Protein AF-A0AAU5HCC5-F1 (afdb_monomer_lite)

Secondary structure (DSSP, 8-state):
-----S-PPPPPPPTTHHHHHHHHHHTSTTHHHHHHHHHHHHHHHHHHHHHHS--HHHHHHHHHHHHHHHHHHHHHHHHHTT--TT-PPPHHHHH----

Structure (mmCIF, N/CA/C/O backbone):
data_AF-A0AAU5HCC5-F1
#
_entry.id   AF-A0AAU5HCC5-F1
#
loop_
_atom_site.group_PDB
_atom_site.id
_atom_site.type_symbol
_atom_site.label_atom_id
_atom_site.label_alt_id
_atom_site.label_comp_id
_atom_site.label_asym_id
_atom_site.label_entity_id
_atom_site.label_seq_id
_atom_site.pdbx_PDB_ins_code
_atom_site.Cartn_x
_atom_site.Cartn_y
_atom_site.Cartn_z
_atom_site.occupancy
_atom_site.B_iso_or_equiv
_atom_site.auth_seq_id
_atom_site.auth_comp_id
_atom_site.auth_asym_id
_atom_site.auth_atom_id
_atom_site.pdbx_PDB_model_num
ATOM 1 N N . MET A 1 1 ? -4.969 41.575 -0.046 1.00 44.53 1 MET A N 1
ATOM 2 C CA . MET A 1 1 ? -3.990 40.605 0.483 1.00 44.53 1 MET A CA 1
ATOM 3 C C . MET A 1 1 ? -4.772 39.455 1.102 1.00 44.53 1 MET A C 1
ATOM 5 O O . MET A 1 1 ? -5.201 39.564 2.241 1.00 44.53 1 MET A O 1
ATOM 9 N N . THR A 1 2 ? -5.099 38.429 0.317 1.00 59.28 2 THR A N 1
ATOM 10 C CA . THR A 1 2 ? -5.879 37.266 0.770 1.00 59.28 2 THR A CA 1
ATOM 11 C C . THR A 1 2 ? -4.921 36.178 1.235 1.00 59.28 2 THR A C 1
ATOM 13 O O . THR A 1 2 ? -4.198 35.610 0.420 1.00 59.28 2 THR A O 1
ATOM 16 N N . ALA A 1 3 ? -4.890 35.920 2.542 1.00 61.81 3 ALA A N 1
ATOM 17 C CA . ALA A 1 3 ? -4.185 34.782 3.117 1.00 61.81 3 ALA A CA 1
ATOM 18 C C . ALA A 1 3 ? -4.953 33.505 2.751 1.00 61.81 3 ALA A C 1
ATOM 20 O O . ALA A 1 3 ? -6.067 33.286 3.223 1.00 61.81 3 ALA A O 1
ATOM 21 N N . GLN A 1 4 ? -4.389 32.694 1.861 1.00 65.31 4 GLN A N 1
ATOM 22 C CA . GLN A 1 4 ? -4.892 31.348 1.608 1.00 65.31 4 GLN A CA 1
ATOM 23 C C . GLN A 1 4 ? -4.508 30.472 2.812 1.00 65.31 4 GLN A C 1
ATOM 25 O O . GLN A 1 4 ? -3.353 30.545 3.240 1.00 65.31 4 GLN A O 1
ATOM 30 N N . PRO A 1 5 ? -5.429 29.682 3.394 1.00 63.91 5 PRO A N 1
ATOM 31 C CA . PRO A 1 5 ? -5.075 28.769 4.473 1.00 63.91 5 PRO A CA 1
ATOM 32 C C . PRO A 1 5 ? -4.051 27.766 3.933 1.00 63.91 5 PRO A C 1
ATOM 34 O O . PRO A 1 5 ? -4.345 27.038 2.986 1.00 63.91 5 PRO A O 1
ATOM 37 N N . LEU A 1 6 ? -2.843 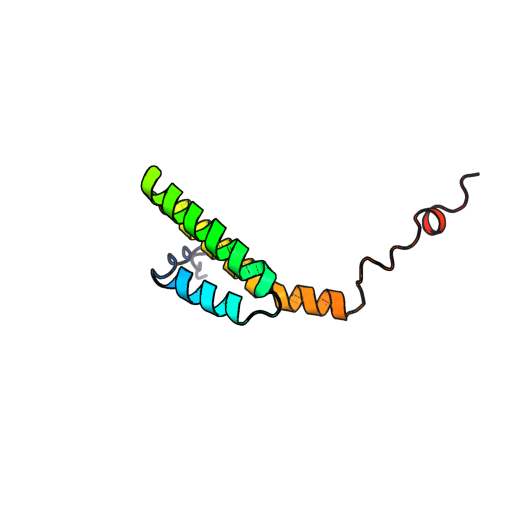27.778 4.499 1.00 65.88 6 LEU A N 1
ATOM 38 C CA . LEU A 1 6 ? -1.694 27.037 3.971 1.00 65.88 6 LEU A CA 1
ATOM 39 C C . LEU A 1 6 ? -1.730 25.524 4.241 1.00 65.88 6 LEU A C 1
ATOM 41 O O . LEU A 1 6 ? -0.866 24.812 3.753 1.00 65.88 6 LEU A O 1
ATOM 45 N N . ASP A 1 7 ? -2.721 25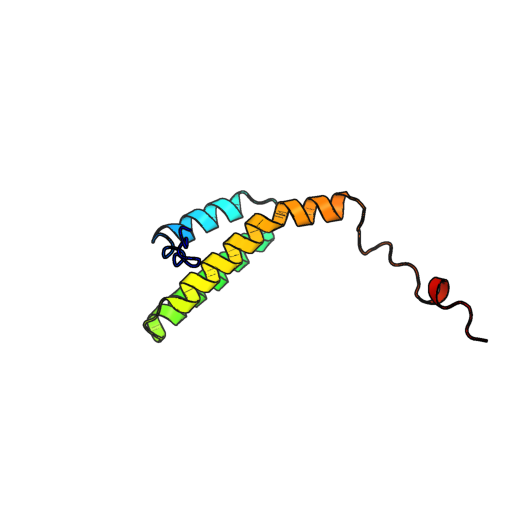.022 4.972 1.00 63.31 7 ASP A N 1
ATOM 46 C CA . ASP A 1 7 ? -2.806 23.613 5.349 1.00 63.31 7 ASP A CA 1
ATOM 47 C C . ASP A 1 7 ? -4.276 23.203 5.389 1.00 63.31 7 ASP A C 1
ATOM 49 O O . ASP A 1 7 ? -4.965 23.328 6.403 1.00 63.31 7 ASP A O 1
ATOM 53 N N . SER A 1 8 ? -4.802 22.764 4.247 1.00 64.19 8 SER A N 1
ATOM 54 C CA . SER A 1 8 ? -6.008 21.939 4.285 1.00 64.19 8 SER A CA 1
ATOM 55 C C . SER A 1 8 ? -5.552 20.525 4.632 1.00 64.19 8 SER A C 1
ATOM 57 O O . SER A 1 8 ? -4.766 19.966 3.864 1.00 64.19 8 SER A O 1
ATOM 59 N N . PRO A 1 9 ? -5.991 19.943 5.763 1.00 67.31 9 PRO A N 1
ATOM 60 C CA . PRO A 1 9 ? -5.583 18.596 6.128 1.00 67.31 9 PRO A CA 1
ATOM 61 C C . PRO A 1 9 ? -5.974 17.634 5.009 1.00 67.31 9 PRO A C 1
ATOM 63 O O . PRO A 1 9 ? -7.104 17.674 4.511 1.00 67.31 9 PRO A O 1
ATOM 66 N N . THR A 1 10 ? -5.033 16.781 4.603 1.00 72.62 10 THR A N 1
ATOM 67 C CA . THR A 1 10 ? -5.292 15.750 3.599 1.00 72.62 10 THR A CA 1
ATOM 68 C C . THR A 1 10 ? -6.493 14.922 4.055 1.00 72.62 10 THR A C 1
ATOM 70 O O . THR A 1 10 ? -6.492 14.439 5.193 1.00 72.62 10 THR A O 1
ATOM 73 N N . PRO A 1 11 ? -7.532 14.764 3.215 1.00 76.12 11 PRO A N 1
ATOM 74 C CA . PRO A 1 11 ? -8.698 13.989 3.599 1.00 76.12 11 PRO A CA 1
ATOM 75 C C . PRO A 1 11 ? -8.277 12.551 3.928 1.00 76.12 11 PRO A C 1
ATOM 77 O O . PRO A 1 11 ? -7.376 12.012 3.273 1.00 76.12 11 PRO A O 1
ATOM 80 N N . PRO A 1 12 ? -8.910 11.916 4.930 1.00 77.19 12 PRO A N 1
ATOM 81 C CA . PRO A 1 12 ? -8.604 10.536 5.267 1.00 77.19 12 PRO A CA 1
ATOM 82 C C . PRO A 1 12 ? -8.842 9.633 4.048 1.00 77.19 12 PRO A C 1
ATOM 84 O O . PRO A 1 12 ? -9.746 9.897 3.244 1.00 77.19 12 PRO A O 1
ATOM 87 N N . PRO A 1 13 ? -8.043 8.567 3.880 1.00 80.81 13 PRO A N 1
ATOM 88 C CA . PRO A 1 13 ? -8.186 7.686 2.736 1.00 80.81 13 PRO A CA 1
ATOM 89 C C . PRO A 1 13 ? -9.543 6.971 2.759 1.00 80.81 13 PRO A C 1
ATOM 91 O O . PRO A 1 13 ? -10.076 6.628 3.815 1.00 80.81 13 PRO A O 1
ATOM 94 N N . SER A 1 14 ? -10.089 6.724 1.565 1.00 84.56 14 SER A N 1
ATOM 95 C CA . SER A 1 14 ? -11.339 5.975 1.393 1.00 84.56 14 SER A CA 1
ATOM 96 C C . SER A 1 14 ? -11.254 4.588 2.052 1.00 84.56 14 SER A C 1
ATOM 98 O O . SER A 1 14 ? -10.198 3.953 1.978 1.00 84.56 14 SER A O 1
ATOM 100 N N . PRO A 1 15 ? -12.364 4.032 2.572 1.00 76.69 15 PRO A N 1
ATOM 101 C CA . PRO A 1 15 ? -12.423 2.644 3.040 1.00 76.69 15 PRO A CA 1
ATOM 102 C C . PRO A 1 15 ? -11.955 1.624 1.989 1.00 76.69 15 PRO A C 1
ATOM 104 O O . PRO A 1 15 ? -11.462 0.550 2.321 1.00 76.69 15 PRO A O 1
ATOM 107 N N . THR A 1 16 ? -12.084 1.964 0.703 1.00 88.81 16 THR A N 1
ATOM 108 C CA . THR A 1 16 ? -11.675 1.116 -0.425 1.00 88.81 16 THR A CA 1
ATOM 109 C C . THR A 1 16 ? -10.213 1.298 -0.838 1.00 88.81 16 THR A C 1
ATOM 111 O O . THR A 1 16 ? -9.758 0.607 -1.751 1.00 88.81 16 THR A O 1
ATOM 114 N N . ALA A 1 17 ? -9.466 2.210 -0.206 1.00 90.88 17 ALA A N 1
ATOM 115 C CA . ALA A 1 17 ? -8.110 2.573 -0.616 1.00 90.88 17 ALA A CA 1
ATOM 116 C C . ALA A 1 17 ? -7.151 1.374 -0.610 1.00 90.88 17 ALA A C 1
ATOM 118 O O . ALA A 1 17 ? -6.357 1.232 -1.537 1.00 90.88 17 ALA A O 1
ATOM 119 N N . GLY A 1 18 ? -7.270 0.469 0.368 1.00 91.38 18 GLY A N 1
ATOM 120 C CA . GLY A 1 18 ? -6.451 -0.747 0.420 1.00 91.38 18 GLY A CA 1
ATOM 121 C C . GLY A 1 18 ? -6.683 -1.681 -0.776 1.00 91.38 18 GLY A C 1
ATOM 122 O O . GLY A 1 18 ? -5.731 -2.152 -1.394 1.00 91.38 18 GLY A O 1
ATOM 123 N N . ALA A 1 19 ? -7.941 -1.899 -1.172 1.00 93.69 19 ALA A N 1
ATOM 124 C CA . ALA A 1 19 ? -8.269 -2.727 -2.337 1.00 93.69 19 ALA A CA 1
ATOM 125 C C . ALA A 1 19 ? -7.816 -2.075 -3.655 1.00 93.69 19 ALA A C 1
ATOM 127 O O . ALA A 1 19 ? -7.289 -2.746 -4.542 1.00 93.69 19 ALA A O 1
ATOM 128 N N . GLN A 1 20 ? -7.974 -0.753 -3.771 1.00 95.19 20 GLN A N 1
ATOM 129 C CA . GLN A 1 20 ? -7.490 0.006 -4.927 1.00 95.19 20 GLN A CA 1
ATOM 130 C C . GLN A 1 20 ? -5.964 -0.059 -5.042 1.00 95.19 20 GLN A C 1
ATOM 132 O O . GLN A 1 20 ? -5.443 -0.276 -6.135 1.00 95.19 20 GLN A O 1
ATOM 137 N N . LEU A 1 21 ? -5.248 0.072 -3.921 1.00 95.88 21 LEU A N 1
ATOM 138 C CA . LEU A 1 21 ? -3.798 -0.091 -3.880 1.00 95.88 21 LEU A CA 1
ATOM 139 C C . LEU A 1 21 ? -3.378 -1.491 -4.304 1.00 95.88 21 LEU A C 1
ATOM 141 O O . LEU A 1 21 ? -2.524 -1.614 -5.174 1.00 95.88 21 LEU A O 1
ATOM 145 N N . ARG A 1 22 ? -4.025 -2.536 -3.785 1.00 96.75 22 ARG A N 1
ATOM 146 C CA . ARG A 1 22 ? -3.734 -3.916 -4.188 1.00 96.75 22 ARG A CA 1
ATOM 147 C C . ARG A 1 22 ? -3.851 -4.118 -5.702 1.00 96.75 22 ARG A C 1
ATOM 149 O O . ARG A 1 22 ? -2.963 -4.713 -6.305 1.00 96.75 22 ARG A O 1
ATOM 156 N N . ASN A 1 23 ? -4.895 -3.568 -6.325 1.00 97.06 23 ASN A N 1
ATOM 157 C CA . ASN A 1 23 ? -5.069 -3.623 -7.780 1.00 97.06 23 ASN A CA 1
ATOM 158 C C . ASN A 1 23 ? -3.970 -2.853 -8.529 1.00 97.06 23 ASN A C 1
ATOM 160 O O . ASN A 1 23 ? -3.468 -3.333 -9.542 1.00 97.06 23 ASN A O 1
ATOM 164 N N . ARG A 1 24 ? -3.551 -1.685 -8.021 1.00 96.75 24 ARG A N 1
ATOM 165 C CA . ARG A 1 24 ? -2.421 -0.931 -8.590 1.00 96.75 24 ARG A CA 1
ATOM 166 C C . ARG A 1 24 ? -1.108 -1.707 -8.489 1.00 96.75 24 ARG A C 1
ATOM 168 O O . ARG A 1 24 ? -0.347 -1.724 -9.448 1.00 96.75 24 ARG A O 1
ATOM 175 N N . ILE A 1 25 ? -0.853 -2.367 -7.360 1.00 97.00 25 ILE A N 1
ATOM 176 C CA . ILE A 1 25 ? 0.352 -3.186 -7.166 1.00 97.00 25 ILE A CA 1
ATOM 177 C C . ILE A 1 25 ? 0.334 -4.381 -8.122 1.00 97.00 25 ILE A C 1
ATOM 179 O O . ILE A 1 25 ? 1.355 -4.662 -8.744 1.00 97.00 25 ILE A O 1
ATOM 183 N N . ALA A 1 26 ? -0.820 -5.031 -8.307 1.00 96.38 26 ALA A N 1
ATOM 184 C CA . ALA A 1 26 ? -0.978 -6.127 -9.265 1.00 96.38 26 ALA A CA 1
ATOM 185 C C . ALA A 1 26 ? -0.680 -5.714 -10.716 1.00 96.38 26 ALA A C 1
ATOM 187 O O . ALA A 1 26 ? -0.198 -6.530 -11.493 1.00 96.38 26 ALA A O 1
ATOM 188 N N . ALA A 1 27 ? -0.936 -4.454 -11.076 1.00 95.50 27 ALA A N 1
ATOM 189 C CA . ALA A 1 27 ? -0.629 -3.906 -12.397 1.00 95.50 27 ALA A CA 1
ATOM 190 C C . ALA A 1 27 ? 0.828 -3.421 -12.548 1.00 95.50 27 ALA A C 1
ATOM 192 O O . ALA A 1 27 ? 1.238 -3.051 -13.648 1.00 95.50 27 ALA A O 1
ATOM 193 N N . SER A 1 28 ? 1.609 -3.380 -11.463 1.00 93.94 28 SER A N 1
ATOM 194 C CA . SER A 1 28 ? 2.998 -2.909 -11.492 1.00 93.94 28 SER A CA 1
ATOM 195 C C . SER A 1 28 ? 3.948 -3.966 -12.061 1.00 93.94 28 SER A C 1
ATOM 197 O O . SER A 1 28 ? 3.743 -5.167 -11.887 1.00 93.94 28 SER A O 1
ATOM 199 N N . ARG A 1 29 ? 5.065 -3.535 -12.661 1.00 90.25 29 ARG A N 1
ATOM 200 C CA . ARG A 1 29 ? 6.112 -4.453 -13.156 1.00 90.25 29 ARG A CA 1
ATOM 201 C C . ARG A 1 29 ? 6.781 -5.273 -12.053 1.00 90.25 29 ARG A C 1
ATOM 203 O O . ARG A 1 29 ? 7.413 -6.284 -12.329 1.00 90.25 29 ARG A O 1
ATOM 210 N N . ARG A 1 30 ? 6.651 -4.832 -10.802 1.00 91.88 30 ARG A N 1
ATOM 211 C CA . ARG A 1 30 ? 7.232 -5.463 -9.612 1.00 91.88 30 ARG A CA 1
ATOM 212 C C . ARG A 1 30 ? 6.212 -6.295 -8.831 1.00 91.88 30 ARG A C 1
ATOM 214 O O . ARG A 1 30 ? 6.494 -6.657 -7.687 1.00 91.88 30 ARG A O 1
ATOM 221 N N . ALA A 1 31 ? 5.054 -6.600 -9.426 1.00 94.62 31 ALA A N 1
ATOM 222 C CA . ALA A 1 31 ? 3.943 -7.289 -8.773 1.00 94.62 31 ALA A CA 1
ATOM 223 C C . ALA A 1 31 ? 4.381 -8.560 -8.030 1.00 94.62 31 ALA A C 1
ATOM 225 O O . ALA A 1 31 ? 4.052 -8.694 -6.855 1.00 94.62 31 ALA A O 1
ATOM 226 N N . ASP A 1 32 ? 5.197 -9.425 -8.642 1.00 95.88 32 ASP A N 1
ATOM 227 C CA . ASP A 1 32 ? 5.649 -10.684 -8.022 1.00 95.88 32 ASP A CA 1
ATOM 228 C C . ASP A 1 32 ? 6.328 -10.483 -6.661 1.00 95.88 32 ASP A C 1
ATOM 230 O O . ASP A 1 32 ? 6.163 -11.281 -5.740 1.00 95.88 32 ASP A O 1
ATOM 234 N N . ARG A 1 33 ? 7.070 -9.382 -6.505 1.00 95.31 33 ARG A N 1
ATOM 235 C CA . ARG A 1 33 ? 7.735 -9.036 -5.245 1.00 95.31 33 ARG A CA 1
ATOM 236 C C . ARG A 1 33 ? 6.833 -8.226 -4.321 1.00 95.31 33 ARG A C 1
ATOM 238 O O . ARG A 1 33 ? 6.917 -8.359 -3.102 1.00 95.31 33 ARG A O 1
ATOM 245 N N . TRP A 1 34 ? 6.037 -7.324 -4.884 1.00 96.69 34 TRP A N 1
ATOM 246 C CA . TRP A 1 34 ? 5.314 -6.315 -4.116 1.00 96.69 34 TRP A CA 1
ATOM 247 C C . TRP A 1 34 ? 3.963 -6.798 -3.599 1.00 96.69 34 TRP A C 1
ATOM 249 O O . TRP A 1 34 ? 3.586 -6.399 -2.502 1.00 96.69 34 TRP A O 1
ATOM 259 N N . LEU A 1 35 ? 3.265 -7.683 -4.316 1.00 97.38 35 LEU A N 1
ATOM 260 C CA . LEU A 1 35 ? 1.976 -8.214 -3.867 1.00 97.38 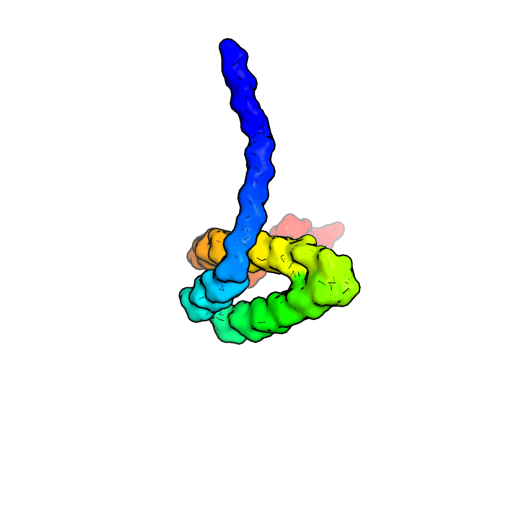35 LEU A CA 1
ATOM 261 C C . LEU A 1 35 ? 2.092 -8.978 -2.536 1.00 97.38 35 LEU A C 1
ATOM 263 O O . LEU A 1 35 ? 1.345 -8.654 -1.614 1.00 97.38 35 LEU A O 1
ATOM 267 N N . PRO A 1 36 ? 3.041 -9.928 -2.374 1.00 97.81 36 PRO A N 1
ATOM 268 C CA . PRO A 1 36 ? 3.180 -10.664 -1.117 1.00 97.81 36 PRO A CA 1
ATOM 269 C C . PRO A 1 36 ? 3.595 -9.763 0.053 1.00 97.81 36 PRO A C 1
ATOM 271 O O . PRO A 1 36 ? 3.152 -9.962 1.183 1.00 97.81 36 PRO A O 1
ATOM 274 N N . ALA A 1 37 ? 4.439 -8.760 -0.214 1.00 97.44 37 ALA A N 1
ATOM 275 C CA . ALA A 1 37 ? 4.859 -7.788 0.791 1.00 97.44 37 ALA A CA 1
ATOM 276 C C . ALA A 1 37 ? 3.686 -6.908 1.247 1.00 97.44 37 ALA A C 1
ATOM 278 O O . ALA A 1 37 ? 3.483 -6.745 2.449 1.00 97.44 37 ALA A O 1
ATOM 279 N N . TRP A 1 38 ? 2.885 -6.405 0.303 1.00 97.25 38 TRP A N 1
ATOM 280 C CA . TRP A 1 38 ? 1.672 -5.647 0.598 1.00 97.25 38 TRP A CA 1
ATOM 281 C C . TRP A 1 38 ? 0.676 -6.464 1.414 1.00 97.25 38 TRP A C 1
ATOM 283 O O . TRP A 1 38 ? 0.239 -5.992 2.455 1.00 97.25 38 TRP A O 1
ATOM 293 N N . ASP A 1 39 ? 0.343 -7.685 0.986 1.00 97.12 39 ASP A N 1
ATOM 294 C CA . ASP A 1 39 ? -0.660 -8.505 1.676 1.00 97.12 39 ASP A CA 1
ATOM 295 C C . ASP A 1 39 ? -0.235 -8.783 3.137 1.00 97.12 39 ASP A C 1
ATOM 297 O O . ASP A 1 39 ? -1.066 -8.719 4.046 1.00 97.12 39 ASP A O 1
ATOM 301 N N . ARG A 1 40 ? 1.068 -8.995 3.393 1.00 97.94 40 ARG A N 1
ATOM 302 C CA . ARG A 1 40 ? 1.617 -9.146 4.752 1.00 97.94 40 ARG A CA 1
ATOM 303 C C . ARG A 1 40 ? 1.532 -7.856 5.572 1.00 97.94 40 ARG A C 1
ATOM 305 O O . ARG A 1 40 ? 1.028 -7.889 6.693 1.00 97.94 40 ARG A O 1
ATOM 312 N N . GLU A 1 41 ? 2.059 -6.747 5.054 1.00 97.56 41 GLU A N 1
ATOM 313 C CA . GLU A 1 41 ? 2.083 -5.461 5.770 1.00 97.56 41 GLU A CA 1
ATOM 314 C C . GLU A 1 41 ? 0.659 -4.949 6.036 1.00 97.56 41 GLU A C 1
ATOM 316 O O . GLU A 1 41 ? 0.359 -4.463 7.124 1.00 97.56 41 GLU A O 1
ATOM 321 N N . TRP A 1 42 ? -0.247 -5.138 5.076 1.00 96.56 42 TRP A N 1
ATOM 322 C CA . TRP A 1 42 ? -1.653 -4.776 5.199 1.00 96.56 42 TRP A CA 1
ATOM 323 C C . TRP A 1 42 ? -2.377 -5.602 6.265 1.00 96.56 42 TRP A C 1
ATOM 325 O O . TRP A 1 42 ? -3.099 -5.043 7.091 1.00 96.56 42 TRP A O 1
ATOM 335 N N . ALA A 1 43 ? -2.162 -6.923 6.293 1.00 97.19 43 ALA A N 1
ATOM 336 C CA . ALA A 1 43 ? -2.720 -7.780 7.336 1.00 97.19 43 ALA A CA 1
ATOM 337 C C . ALA A 1 43 ? -2.228 -7.363 8.730 1.00 97.19 43 ALA A C 1
ATOM 339 O O . ALA A 1 43 ? -3.039 -7.237 9.647 1.00 97.19 43 ALA A O 1
ATOM 340 N N . GLN A 1 44 ? -0.929 -7.081 8.866 1.00 97.50 44 GLN A N 1
ATOM 341 C CA . GLN A 1 44 ? -0.335 -6.615 10.118 1.00 97.50 44 GLN A CA 1
ATOM 342 C C . GLN A 1 44 ? -0.910 -5.262 10.560 1.00 97.50 44 GLN A C 1
ATOM 344 O O . GLN A 1 44 ? -1.283 -5.110 11.719 1.00 97.50 44 GLN A O 1
ATOM 349 N N . ALA A 1 45 ? -1.042 -4.294 9.651 1.00 96.56 45 ALA A N 1
ATOM 350 C CA . ALA A 1 45 ? -1.602 -2.983 9.976 1.00 96.56 45 ALA A CA 1
ATOM 351 C C . ALA A 1 45 ? -3.053 -3.077 10.476 1.00 96.56 45 ALA A C 1
ATOM 353 O O . ALA A 1 45 ? -3.430 -2.388 11.424 1.00 96.56 45 ALA A O 1
ATOM 354 N N . LEU A 1 46 ? -3.864 -3.950 9.866 1.00 95.50 46 LEU A N 1
ATOM 355 C CA . LEU A 1 46 ? -5.237 -4.202 10.308 1.00 95.50 46 LEU A CA 1
ATOM 356 C C . LEU A 1 46 ? -5.295 -4.903 11.666 1.00 95.50 46 LEU A C 1
ATOM 358 O O . LEU A 1 46 ? -6.199 -4.627 12.449 1.00 95.50 46 LEU A O 1
ATOM 362 N N . ASP A 1 47 ? -4.371 -5.819 11.936 1.00 97.81 47 ASP A N 1
ATOM 363 C CA . ASP A 1 47 ? -4.273 -6.501 13.224 1.00 97.81 47 ASP A CA 1
ATOM 364 C C . ASP A 1 47 ? -3.911 -5.517 14.343 1.00 97.81 47 ASP A C 1
ATOM 366 O O . ASP A 1 47 ? -4.686 -5.336 15.281 1.00 97.81 47 ASP A O 1
ATOM 370 N N . THR A 1 48 ? -2.848 -4.730 14.149 1.00 97.31 48 THR A N 1
ATOM 371 C CA . THR A 1 48 ? -2.463 -3.654 15.072 1.00 97.31 48 THR A CA 1
ATOM 372 C C . THR A 1 48 ? -3.599 -2.658 15.291 1.00 97.31 48 THR A C 1
ATOM 374 O O . THR A 1 48 ? -3.822 -2.215 16.417 1.00 97.31 48 THR A O 1
ATOM 377 N N . ALA A 1 49 ? -4.360 -2.316 14.249 1.00 96.19 49 ALA A N 1
ATOM 378 C CA . ALA A 1 49 ? -5.506 -1.425 14.389 1.00 96.19 49 ALA A CA 1
ATOM 379 C C . ALA A 1 49 ? -6.622 -2.011 15.266 1.00 96.19 49 ALA A C 1
ATOM 381 O O . ALA A 1 49 ? -7.277 -1.266 15.992 1.00 96.19 49 ALA A O 1
ATOM 382 N N . ARG A 1 50 ? -6.835 -3.334 15.234 1.00 95.94 50 ARG A N 1
ATOM 383 C CA . ARG A 1 50 ? -7.796 -4.015 16.118 1.00 95.94 50 ARG A CA 1
ATOM 384 C C . ARG A 1 50 ? -7.304 -4.058 17.560 1.00 95.94 50 ARG A C 1
ATOM 386 O O . ARG A 1 50 ? -8.103 -3.842 18.462 1.00 95.94 50 ARG A O 1
ATOM 393 N N . GLU A 1 51 ? -6.014 -4.304 17.770 1.00 97.00 51 GLU A N 1
ATOM 394 C CA . GLU A 1 51 ? -5.408 -4.366 19.106 1.00 97.00 51 GLU A CA 1
ATOM 395 C C . GLU A 1 51 ? -5.378 -2.997 19.797 1.00 97.00 51 GLU A C 1
ATOM 397 O O . GLU A 1 51 ? -5.680 -2.873 20.981 1.00 97.00 51 GLU A O 1
ATOM 402 N N . THR A 1 52 ? -5.019 -1.957 19.045 1.00 96.25 52 THR A N 1
ATOM 403 C CA . THR A 1 52 ? -4.815 -0.595 19.566 1.00 96.25 52 THR A CA 1
ATOM 404 C C . THR A 1 52 ? -6.039 0.307 19.404 1.00 96.25 52 THR A C 1
ATOM 406 O O . THR A 1 52 ? -6.045 1.427 19.913 1.00 96.25 52 THR A O 1
ATOM 409 N N . LEU A 1 53 ? -7.072 -0.169 18.697 1.00 94.06 53 LEU A N 1
ATOM 410 C CA . LEU A 1 53 ? -8.294 0.567 18.354 1.00 94.06 53 LEU A CA 1
ATOM 411 C C . LEU A 1 53 ? -8.027 1.905 17.633 1.00 94.06 53 LEU A C 1
ATOM 413 O O . LEU A 1 53 ? -8.814 2.845 17.743 1.00 94.06 53 LEU A O 1
ATOM 417 N N . THR A 1 54 ? -6.932 1.995 16.868 1.00 94.38 54 THR A N 1
ATOM 418 C CA . THR A 1 54 ? -6.574 3.167 16.051 1.00 94.38 54 THR A CA 1
ATOM 419 C C . THR A 1 54 ? -6.244 2.790 14.606 1.00 94.38 54 THR A C 1
ATOM 421 O O . THR A 1 54 ? -5.699 1.729 14.327 1.00 94.38 54 THR A O 1
ATOM 424 N N . LEU A 1 55 ? -6.540 3.690 13.663 1.00 93.69 55 LEU A N 1
ATOM 425 C CA . LEU A 1 55 ? -6.257 3.517 12.232 1.00 93.69 55 LEU A CA 1
ATOM 426 C C . LEU A 1 55 ? -4.926 4.134 11.782 1.00 93.69 55 LEU A C 1
ATOM 428 O O . LEU A 1 55 ? -4.628 4.108 10.590 1.00 93.69 55 LEU A O 1
ATOM 432 N N . THR A 1 56 ? -4.110 4.665 12.698 1.00 93.81 56 THR A N 1
ATOM 433 C CA . THR A 1 56 ? -2.835 5.325 12.357 1.00 93.81 56 THR A CA 1
ATOM 434 C C . THR A 1 56 ? -1.955 4.451 11.458 1.00 93.81 56 THR A C 1
ATOM 436 O O . THR A 1 56 ? -1.596 4.868 10.362 1.00 93.81 56 THR A O 1
ATOM 439 N N . GLN A 1 57 ? -1.700 3.199 11.856 1.00 93.94 57 GLN A N 1
ATOM 440 C CA . GLN A 1 57 ? -0.872 2.274 11.070 1.00 93.94 57 GLN A CA 1
ATOM 441 C C . GLN A 1 57 ? -1.485 1.914 9.711 1.00 93.94 57 GLN A C 1
ATOM 443 O O . GLN A 1 57 ? -0.767 1.756 8.724 1.00 93.94 57 GLN A O 1
ATOM 448 N N . VAL A 1 58 ? -2.814 1.828 9.628 1.00 94.88 58 VAL A N 1
ATOM 449 C CA . VAL A 1 58 ? -3.524 1.580 8.365 1.00 94.88 58 VAL A CA 1
ATOM 450 C C . VAL A 1 58 ? -3.298 2.741 7.395 1.00 94.88 58 VAL A C 1
ATOM 452 O O . VAL A 1 58 ? -2.981 2.519 6.225 1.00 94.88 58 VAL A O 1
ATOM 455 N N . TYR A 1 59 ? -3.415 3.978 7.878 1.00 94.25 59 TYR A N 1
ATOM 456 C CA . TYR A 1 59 ? -3.202 5.175 7.066 1.00 94.25 59 TYR A CA 1
ATOM 457 C C . TYR A 1 59 ? -1.740 5.353 6.653 1.00 94.25 59 TYR A C 1
ATOM 459 O O . TYR A 1 59 ? -1.479 5.632 5.482 1.00 94.25 59 TYR A O 1
ATOM 467 N N . ASP A 1 60 ? -0.794 5.102 7.556 1.00 94.88 60 ASP A N 1
ATOM 468 C CA . ASP A 1 60 ? 0.637 5.154 7.245 1.00 94.88 60 ASP A CA 1
ATOM 469 C C . ASP A 1 60 ? 1.032 4.104 6.200 1.00 94.88 60 ASP A C 1
ATOM 471 O O . ASP A 1 60 ? 1.793 4.394 5.270 1.00 94.88 60 ASP A O 1
ATOM 475 N N . THR A 1 61 ? 0.467 2.897 6.300 1.00 96.75 61 THR A N 1
ATOM 476 C CA . THR A 1 61 ? 0.681 1.827 5.318 1.00 96.75 61 THR A CA 1
ATOM 477 C C . THR A 1 61 ? 0.160 2.249 3.943 1.00 96.75 61 THR A C 1
ATOM 479 O O . THR A 1 61 ? 0.893 2.166 2.956 1.00 96.75 61 THR A O 1
ATOM 482 N N . ILE A 1 62 ? -1.064 2.787 3.860 1.00 95.38 62 ILE A N 1
ATOM 483 C CA . ILE A 1 62 ? -1.631 3.309 2.602 1.00 95.38 62 ILE A CA 1
ATOM 484 C C . ILE A 1 62 ? -0.728 4.395 2.008 1.00 95.38 62 ILE A C 1
ATOM 486 O O . ILE A 1 62 ? -0.351 4.299 0.839 1.00 95.38 62 ILE A O 1
ATOM 490 N N . ALA A 1 63 ? -0.347 5.399 2.800 1.00 93.75 63 ALA A N 1
ATOM 491 C CA . ALA A 1 63 ? 0.460 6.524 2.334 1.00 93.75 63 ALA A CA 1
ATOM 492 C C . ALA A 1 63 ? 1.846 6.076 1.838 1.00 93.75 63 ALA A C 1
ATOM 494 O O . ALA A 1 63 ? 2.337 6.551 0.810 1.00 93.75 63 ALA A O 1
ATOM 495 N N . THR A 1 64 ? 2.466 5.125 2.538 1.00 96.00 64 THR A N 1
ATOM 496 C CA . THR A 1 64 ? 3.773 4.568 2.171 1.00 96.00 64 THR A CA 1
ATOM 497 C C . THR A 1 64 ? 3.709 3.838 0.833 1.00 96.00 64 THR A C 1
ATOM 499 O O . THR A 1 64 ? 4.552 4.061 -0.039 1.00 96.00 64 THR A O 1
ATOM 502 N N . TRP A 1 65 ? 2.697 2.993 0.637 1.00 96.31 65 TRP A N 1
ATOM 503 C CA . TRP A 1 65 ? 2.538 2.226 -0.597 1.00 96.31 65 TRP A CA 1
ATOM 504 C C . TRP A 1 65 ? 2.098 3.076 -1.786 1.00 96.31 65 TRP A C 1
ATOM 506 O O . TRP A 1 65 ? 2.589 2.850 -2.891 1.00 96.31 65 TRP A O 1
ATOM 516 N N . GLN A 1 66 ? 1.261 4.095 -1.567 1.00 94.88 66 GLN A N 1
ATOM 517 C CA . GLN A 1 66 ? 0.969 5.109 -2.585 1.00 94.88 66 GLN A CA 1
ATOM 518 C C . GLN A 1 66 ? 2.259 5.770 -3.067 1.00 94.88 66 GLN A C 1
ATOM 520 O O . GLN A 1 66 ? 2.570 5.697 -4.252 1.00 94.88 66 GLN A O 1
ATOM 525 N N . ARG A 1 67 ? 3.074 6.295 -2.143 1.00 95.19 67 ARG A N 1
ATOM 526 C CA . ARG A 1 67 ? 4.342 6.952 -2.486 1.00 95.19 67 ARG A CA 1
ATOM 527 C C . ARG A 1 67 ? 5.299 6.022 -3.231 1.00 95.19 67 ARG A C 1
ATOM 529 O O . ARG A 1 67 ? 5.932 6.444 -4.190 1.00 95.19 67 ARG A O 1
ATOM 536 N N . ARG A 1 68 ? 5.402 4.754 -2.817 1.00 94.56 68 ARG A N 1
ATOM 537 C CA . ARG A 1 68 ? 6.233 3.756 -3.515 1.00 94.56 68 ARG A CA 1
ATOM 538 C C . ARG A 1 68 ? 5.787 3.550 -4.963 1.00 94.56 68 ARG A C 1
ATOM 540 O O . ARG A 1 68 ? 6.640 3.520 -5.842 1.00 94.56 68 ARG A O 1
ATOM 547 N N . LEU A 1 69 ? 4.482 3.420 -5.204 1.00 94.12 69 LEU A N 1
ATOM 548 C CA . LEU A 1 69 ? 3.931 3.248 -6.551 1.00 94.12 69 LEU A CA 1
ATOM 549 C C . LEU A 1 69 ? 4.087 4.506 -7.407 1.00 94.12 69 LEU A C 1
ATOM 551 O O . LEU A 1 69 ? 4.373 4.393 -8.592 1.00 94.12 69 LEU A O 1
ATOM 555 N N . ASP A 1 70 ? 3.914 5.687 -6.819 1.00 94.12 70 ASP A N 1
ATOM 556 C CA . ASP A 1 70 ? 4.018 6.956 -7.543 1.00 94.12 70 ASP A CA 1
ATOM 557 C C . ASP A 1 70 ? 5.473 7.262 -7.948 1.00 94.12 70 ASP A C 1
ATOM 559 O O . ASP A 1 70 ? 5.720 7.838 -9.006 1.00 94.12 70 ASP A O 1
ATOM 563 N N . THR A 1 71 ? 6.448 6.829 -7.141 1.00 92.31 71 THR A N 1
ATOM 564 C CA . THR A 1 71 ? 7.886 6.999 -7.413 1.00 92.31 71 THR A CA 1
ATOM 565 C C . 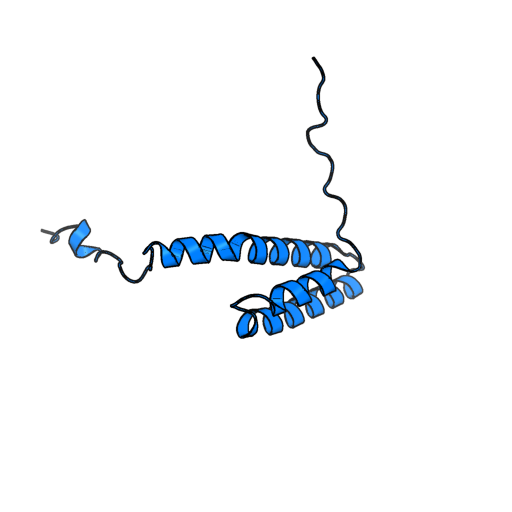THR A 1 71 ? 8.461 5.9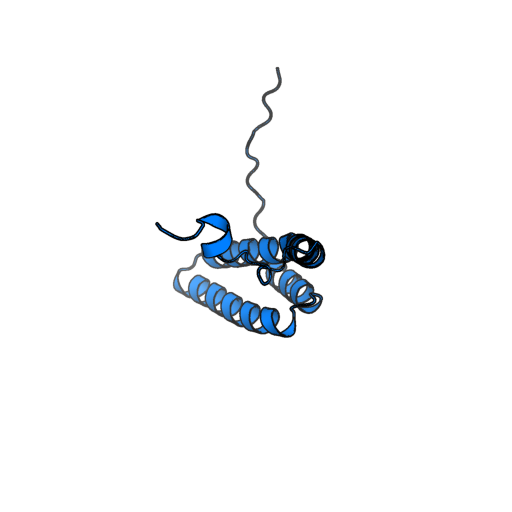17 -8.340 1.00 92.31 71 THR A C 1
ATOM 567 O O . THR A 1 71 ? 9.533 6.111 -8.914 1.00 92.31 71 THR A O 1
ATOM 570 N N . GLU A 1 72 ? 7.774 4.785 -8.523 1.00 91.00 72 GLU A N 1
ATOM 571 C CA . GLU A 1 72 ? 8.270 3.644 -9.310 1.00 91.00 72 GLU A CA 1
ATOM 572 C C . GLU A 1 72 ? 8.704 4.007 -10.744 1.00 91.00 72 GLU A C 1
ATOM 574 O O . GLU A 1 72 ? 9.833 3.661 -11.108 1.00 91.00 72 GLU A O 1
ATOM 579 N N . PRO A 1 73 ? 7.931 4.792 -11.523 1.00 87.00 73 PRO A N 1
ATOM 580 C CA . PRO A 1 73 ? 8.333 5.169 -12.877 1.00 87.00 73 PRO A CA 1
ATOM 581 C C . PRO A 1 73 ? 9.574 6.065 -12.906 1.00 87.00 73 PRO A C 1
ATOM 583 O O . PRO A 1 73 ? 10.387 5.969 -13.823 1.00 87.00 73 PRO A O 1
ATOM 586 N N . ALA A 1 74 ? 9.735 6.937 -11.905 1.00 88.62 74 ALA A N 1
ATOM 587 C CA . ALA A 1 74 ? 10.895 7.818 -11.805 1.00 88.62 74 ALA A CA 1
ATOM 588 C C . ALA A 1 74 ? 12.172 7.023 -11.495 1.00 88.62 74 ALA A C 1
ATOM 590 O O . ALA A 1 74 ? 13.224 7.293 -12.069 1.00 88.62 74 ALA A O 1
ATOM 591 N N . VAL A 1 75 ? 12.068 6.008 -10.633 1.00 84.88 75 VAL A N 1
ATOM 592 C CA . VAL A 1 75 ? 13.171 5.081 -10.339 1.00 84.88 75 VAL A CA 1
ATOM 593 C C . VAL A 1 75 ? 13.526 4.255 -11.575 1.00 84.88 75 VAL A C 1
ATOM 595 O O . VAL A 1 75 ? 14.704 4.096 -11.884 1.00 84.88 75 VAL A O 1
ATOM 598 N N . ASP A 1 76 ? 12.532 3.781 -12.324 1.00 86.81 76 ASP A N 1
ATOM 599 C CA . ASP A 1 76 ? 12.772 3.065 -13.580 1.00 86.81 76 ASP A CA 1
ATOM 600 C C . ASP A 1 76 ? 13.462 3.940 -14.625 1.00 86.81 76 ASP A C 1
ATOM 602 O O . ASP A 1 76 ? 14.417 3.496 -15.260 1.00 86.81 76 ASP A O 1
ATOM 606 N N . ALA A 1 77 ? 13.013 5.186 -14.789 1.00 86.69 77 ALA A N 1
ATOM 607 C CA . ALA A 1 77 ? 13.636 6.138 -15.701 1.00 86.69 77 ALA A CA 1
ATOM 608 C C . ALA A 1 77 ? 15.083 6.457 -15.293 1.00 86.69 77 ALA A C 1
ATOM 610 O O . ALA A 1 77 ? 15.946 6.586 -16.158 1.00 86.69 77 ALA A O 1
ATOM 611 N N . PHE A 1 78 ? 15.360 6.536 -13.989 1.00 80.81 78 PHE A N 1
ATOM 612 C CA . PHE A 1 78 ? 16.708 6.738 -13.463 1.00 80.81 78 PHE A CA 1
ATOM 613 C C . PHE A 1 78 ? 17.651 5.580 -13.825 1.00 80.81 78 PHE A C 1
ATOM 615 O O . PHE A 1 78 ? 18.732 5.822 -14.360 1.00 80.81 78 PHE A O 1
ATOM 622 N N . PHE A 1 79 ? 17.226 4.328 -13.618 1.00 81.38 79 PHE A N 1
ATOM 623 C CA . PHE A 1 79 ? 18.023 3.160 -14.011 1.00 81.38 79 PHE A CA 1
ATOM 624 C C . PHE A 1 79 ? 18.167 3.036 -15.533 1.00 81.38 79 PHE A C 1
ATOM 626 O O . PHE A 1 79 ? 19.255 2.757 -16.030 1.00 81.38 79 PHE A O 1
ATOM 633 N N . ALA A 1 80 ? 17.098 3.296 -16.292 1.00 82.94 80 ALA A N 1
ATOM 634 C CA . ALA A 1 80 ? 17.148 3.303 -17.754 1.00 82.94 80 ALA A CA 1
ATOM 635 C C . ALA A 1 80 ? 18.056 4.416 -18.314 1.00 82.94 80 ALA A C 1
ATOM 637 O O . ALA A 1 80 ? 18.604 4.268 -19.404 1.00 82.94 80 ALA A O 1
ATOM 638 N N . GLY A 1 81 ? 18.238 5.510 -17.568 1.00 76.12 81 GLY A N 1
ATOM 639 C CA . GLY A 1 81 ? 19.128 6.624 -17.897 1.00 76.12 81 GLY A CA 1
ATOM 640 C C . GLY A 1 81 ? 20.622 6.335 -17.715 1.00 76.12 81 GLY A C 1
ATOM 641 O O . GLY A 1 81 ? 21.426 7.247 -17.885 1.00 76.12 81 GLY A O 1
ATOM 642 N N . GLY A 1 82 ? 21.005 5.100 -17.375 1.00 66.25 82 GLY A N 1
ATOM 643 C CA . GLY A 1 82 ? 22.407 4.694 -17.256 1.00 66.25 82 GLY A CA 1
ATOM 644 C C . GLY A 1 82 ? 23.034 4.962 -15.889 1.00 66.25 82 GLY A C 1
ATOM 645 O O . GLY A 1 82 ? 24.211 4.677 -15.707 1.00 66.25 82 GLY A O 1
ATOM 646 N N . CYS A 1 83 ? 22.266 5.429 -14.897 1.00 60.97 83 CYS A N 1
ATOM 647 C CA . CYS A 1 83 ? 22.679 5.369 -13.493 1.00 60.97 83 CYS A CA 1
ATOM 648 C C . CYS A 1 83 ? 22.465 3.955 -12.932 1.00 60.97 83 CYS A C 1
ATOM 650 O O . CYS A 1 83 ? 21.786 3.753 -11.923 1.00 60.97 83 CYS A O 1
ATOM 652 N N . ASP A 1 84 ? 23.027 2.960 -13.611 1.00 61.72 84 ASP A N 1
ATOM 653 C CA . ASP A 1 84 ? 23.253 1.662 -13.005 1.00 61.72 84 ASP A CA 1
ATOM 654 C C . ASP A 1 84 ? 24.397 1.842 -11.997 1.00 61.72 84 ASP A C 1
ATOM 656 O O . ASP A 1 84 ? 25.495 2.261 -12.360 1.00 61.72 84 ASP A O 1
ATOM 660 N N . SER A 1 85 ? 24.160 1.559 -10.713 1.00 56.88 85 SER A N 1
ATOM 661 C CA . SER A 1 85 ? 25.209 1.629 -9.680 1.00 56.88 85 SER A CA 1
ATOM 662 C C . SER A 1 85 ? 26.353 0.634 -9.922 1.00 56.88 85 SER A C 1
ATOM 664 O O . SER A 1 85 ? 27.283 0.563 -9.124 1.00 56.88 85 SER A O 1
ATOM 666 N N . THR A 1 86 ? 26.253 -0.169 -10.982 1.00 56.97 86 THR A N 1
ATOM 667 C CA . THR A 1 86 ? 27.281 -1.088 -11.462 1.00 56.97 86 THR A CA 1
ATOM 668 C C . THR A 1 86 ? 28.492 -0.353 -12.058 1.00 56.97 86 THR A C 1
ATOM 670 O O . THR A 1 86 ? 29.600 -0.863 -11.924 1.00 56.97 86 THR A O 1
ATOM 673 N N . ASP A 1 87 ? 28.337 0.869 -12.587 1.00 58.44 87 ASP A N 1
ATOM 674 C CA . ASP A 1 87 ? 29.458 1.719 -13.045 1.00 58.44 87 ASP A CA 1
ATOM 675 C C . ASP A 1 87 ? 30.000 2.604 -11.902 1.00 58.44 87 ASP A C 1
ATOM 677 O O . ASP A 1 87 ? 30.163 3.823 -12.000 1.00 58.44 87 ASP A O 1
ATOM 681 N N . GLY A 1 88 ? 30.250 1.992 -10.744 1.00 58.84 88 GLY A N 1
ATOM 682 C CA . GLY A 1 88 ? 31.029 2.648 -9.700 1.00 58.84 88 GLY A CA 1
ATOM 683 C C . GLY A 1 88 ? 32.460 2.861 -10.193 1.00 58.84 88 GLY A C 1
ATOM 684 O O . GLY A 1 88 ? 33.155 1.889 -10.476 1.00 58.84 88 GLY A O 1
ATOM 685 N N . ILE A 1 89 ? 32.926 4.114 -10.272 1.00 61.44 89 ILE A N 1
ATOM 686 C CA . ILE A 1 89 ? 34.355 4.377 -10.489 1.00 61.44 89 ILE A CA 1
ATOM 687 C C . ILE A 1 89 ? 35.123 3.820 -9.278 1.00 61.44 89 ILE A C 1
ATOM 689 O O . ILE A 1 89 ? 34.770 4.165 -8.142 1.00 61.44 89 ILE A O 1
ATOM 693 N N . PRO A 1 90 ? 36.150 2.973 -9.485 1.00 65.50 90 PRO A N 1
ATOM 694 C CA . PRO A 1 90 ? 36.967 2.457 -8.397 1.00 65.50 90 PRO A CA 1
ATOM 695 C C . PRO A 1 90 ? 37.532 3.615 -7.565 1.00 65.50 90 PRO A C 1
ATOM 697 O O . PRO A 1 90 ? 38.012 4.613 -8.105 1.00 65.50 90 PRO A O 1
ATOM 700 N N . LEU A 1 91 ? 37.480 3.511 -6.237 1.00 60.38 91 LEU A N 1
ATOM 701 C CA . LEU A 1 91 ? 37.927 4.586 -5.343 1.00 60.38 91 LEU A CA 1
ATOM 702 C C . LEU A 1 91 ? 39.416 4.929 -5.566 1.00 60.38 91 LEU A C 1
ATOM 704 O O . LEU A 1 91 ? 39.840 6.065 -5.364 1.00 60.38 91 LEU A O 1
ATOM 708 N N . GLU A 1 92 ? 40.198 3.956 -6.022 1.00 68.88 92 GLU A N 1
ATOM 709 C CA . GLU A 1 92 ? 41.590 4.075 -6.445 1.00 68.88 92 GLU A CA 1
ATOM 710 C C . GLU A 1 92 ? 41.804 4.966 -7.684 1.00 68.88 92 GLU A C 1
ATOM 712 O O . GLU A 1 92 ? 42.825 5.653 -7.741 1.00 68.88 92 GLU A O 1
ATOM 717 N N . ASP A 1 93 ? 40.838 5.047 -8.607 1.00 66.25 93 ASP A N 1
ATOM 718 C CA . ASP A 1 93 ? 40.877 5.972 -9.754 1.00 66.25 93 ASP A CA 1
ATOM 719 C C . ASP A 1 93 ? 40.581 7.420 -9.329 1.00 66.25 93 ASP A C 1
ATOM 721 O O . ASP A 1 93 ? 41.072 8.370 -9.938 1.00 66.25 93 ASP A O 1
ATOM 725 N N . VAL A 1 94 ? 39.816 7.609 -8.247 1.00 68.12 94 VAL A N 1
ATOM 726 C CA . VAL A 1 94 ? 39.485 8.936 -7.695 1.00 68.12 94 VAL A CA 1
ATOM 727 C C . VAL A 1 94 ? 40.587 9.463 -6.774 1.00 68.12 94 VAL A C 1
ATOM 729 O O . VAL A 1 94 ? 40.869 10.661 -6.759 1.00 68.12 94 VAL A O 1
ATOM 732 N N . LEU A 1 95 ? 41.204 8.588 -5.976 1.00 72.94 95 LEU A N 1
ATOM 733 C CA . LEU A 1 95 ? 42.192 8.986 -4.970 1.00 72.94 95 LEU A CA 1
ATOM 734 C C . LEU A 1 95 ? 43.637 8.990 -5.490 1.00 72.94 95 LEU A C 1
ATOM 736 O O . LEU A 1 95 ? 44.507 9.551 -4.820 1.00 72.94 95 LEU A O 1
ATOM 740 N N . GLY A 1 96 ? 43.898 8.398 -6.661 1.00 63.72 96 GLY A N 1
ATOM 741 C CA . GLY A 1 96 ? 45.250 8.170 -7.170 1.00 63.72 96 GLY A CA 1
ATOM 742 C C . GLY A 1 96 ? 46.062 7.213 -6.278 1.00 63.72 96 GLY A C 1
ATOM 743 O O . GLY A 1 96 ? 45.668 6.900 -5.148 1.00 63.72 96 GLY A O 1
ATOM 744 N N . PRO A 1 97 ? 47.221 6.711 -6.748 1.00 67.19 97 PRO A N 1
ATOM 745 C CA . PRO A 1 97 ? 48.070 5.864 -5.920 1.00 67.19 97 PRO A CA 1
ATOM 746 C C . PRO A 1 97 ? 48.527 6.658 -4.692 1.00 67.19 97 PRO A C 1
ATOM 748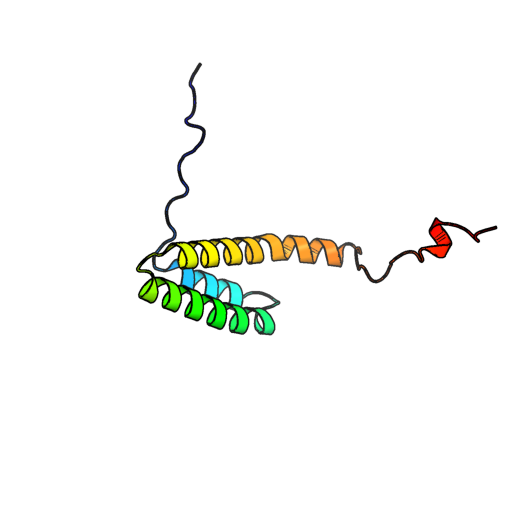 O O . PRO A 1 97 ? 49.205 7.680 -4.822 1.00 67.19 97 PRO A O 1
ATOM 751 N N . ARG A 1 98 ? 48.146 6.187 -3.495 1.00 61.03 98 ARG A N 1
ATOM 752 C CA . ARG A 1 98 ? 48.666 6.717 -2.229 1.00 61.03 98 ARG A CA 1
ATOM 753 C C . ARG A 1 98 ? 50.188 6.610 -2.267 1.00 61.03 98 ARG A C 1
ATOM 755 O O . ARG A 1 98 ? 50.724 5.503 -2.304 1.00 61.03 98 ARG A O 1
ATOM 762 N N . ARG A 1 99 ? 50.842 7.764 -2.321 1.00 58.62 99 ARG A N 1
ATOM 763 C CA . ARG A 1 99 ? 52.293 7.900 -2.265 1.00 58.62 99 ARG A CA 1
ATOM 764 C C . ARG A 1 99 ? 52.767 7.952 -0.821 1.00 58.62 99 ARG A C 1
ATOM 766 O O . ARG A 1 99 ? 52.041 8.556 -0.001 1.00 58.62 99 ARG A O 1
#

Radius of gyration: 20.79 Å; chains: 1; bounding box: 65×51×38 Å

pLDDT: mean 84.26, std 14.56, range [44.53, 97.94]

Foldseek 3Di:
DDDDPPDDDDDQDDPCLLVVLLVLLCVDPCNVPVNVVSVVQQVVQVVVCVVVVDNPSVRVSSVVSVVVSVCVVVVVVCVVVVPPVVPDDPVCVVVPPDD

Sequence (99 aa):
MTAQPLDSPTPPPSPTAGAQLRNRIAASRRADRWLPAWDREWAQALDTARETLTLTQVYDTIATWQRRLDTEPAVDAFFAGGCDSTDGIPLEDVLGPRR